Protein AF-A0A432SYB7-F1 (afdb_monomer_lite)

Foldseek 3Di:
DDDDLDDPCLVCLVVVVVVLVVVLVVLVVVLVPDPDPDCVNPVVSVVVSVVVNCVSCVSLVVCCVPVNDPSSD

Sequence (73 aa):
MFQNFHIDNLENFPKALDALLNQQRTIIDEITKSDDTSYAQVLKPLQDLDEELGLFFTPLSHLNSVMNSEETQ

Secondary structure (DSSP, 8-state):
-------TTGGGHHHHHHHHHHHHHHHHHHHHH----STTTTHHHHHHHHHHHHHHHHHHHHHHHHS--TTT-

pLDDT: mean 90.56, std 11.6, range [47.72, 98.69]

Structure (mmCIF, N/CA/C/O backbone):
data_AF-A0A432SYB7-F1
#
_entry.id   AF-A0A432SYB7-F1
#
loop_
_atom_site.group_PDB
_atom_site.id
_atom_site.type_symbol
_atom_site.label_atom_id
_atom_site.label_alt_id
_atom_site.label_comp_id
_atom_site.label_asym_id
_atom_site.label_entity_id
_atom_site.label_seq_id
_atom_site.pdbx_PDB_ins_code
_atom_site.Cartn_x
_atom_site.Cartn_y
_atom_site.Cartn_z
_atom_site.occupancy
_atom_site.B_iso_or_equiv
_atom_site.auth_seq_id
_atom_site.auth_comp_id
_atom_site.auth_asym_id
_atom_site.auth_atom_id
_atom_site.pdbx_PDB_model_num
ATOM 1 N N . MET A 1 1 ? 14.877 -18.333 -2.176 1.00 47.72 1 MET A N 1
ATOM 2 C CA . MET A 1 1 ? 15.023 -18.392 -3.646 1.00 47.72 1 MET A CA 1
ATOM 3 C C . MET A 1 1 ? 14.772 -16.979 -4.144 1.00 47.72 1 MET A C 1
ATOM 5 O O . MET A 1 1 ? 13.777 -16.410 -3.718 1.00 47.72 1 MET A O 1
ATOM 9 N N . PHE A 1 2 ? 15.687 -16.377 -4.908 1.00 50.97 2 PHE A N 1
ATOM 10 C CA . PHE A 1 2 ? 15.438 -15.048 -5.478 1.00 50.97 2 PHE A CA 1
ATOM 11 C C . PHE A 1 2 ? 14.242 -15.154 -6.426 1.00 50.97 2 PHE A C 1
ATOM 13 O O . PHE A 1 2 ? 14.257 -16.000 -7.320 1.00 50.97 2 PHE A O 1
ATOM 20 N N . GLN A 1 3 ? 13.192 -14.367 -6.190 1.00 55.41 3 GLN A N 1
ATOM 21 C CA . GLN A 1 3 ? 12.134 -14.228 -7.181 1.00 55.41 3 GLN A CA 1
ATOM 22 C C . GLN A 1 3 ? 12.681 -13.401 -8.341 1.00 55.41 3 GLN A C 1
ATOM 24 O O . GLN A 1 3 ? 13.328 -12.378 -8.122 1.00 55.41 3 GLN A O 1
ATOM 29 N N . ASN A 1 4 ? 12.444 -13.858 -9.570 1.00 59.66 4 ASN A N 1
ATOM 30 C CA . ASN A 1 4 ? 12.656 -13.008 -10.730 1.00 59.66 4 ASN A CA 1
ATOM 31 C C . ASN A 1 4 ? 11.603 -11.906 -10.682 1.00 59.66 4 ASN A C 1
ATOM 33 O O . ASN A 1 4 ? 10.420 -12.160 -10.900 1.00 59.66 4 ASN A O 1
ATOM 37 N N . PHE A 1 5 ? 12.046 -10.697 -10.363 1.00 65.75 5 PHE A N 1
ATOM 38 C CA . PHE A 1 5 ? 11.213 -9.510 -10.399 1.00 65.75 5 PHE A CA 1
ATOM 39 C C . PHE A 1 5 ? 11.057 -9.076 -11.853 1.00 65.75 5 PHE A C 1
ATOM 41 O O . PHE A 1 5 ? 11.906 -8.380 -12.406 1.00 65.75 5 PHE A O 1
ATOM 48 N N . HIS A 1 6 ? 9.993 -9.553 -12.488 1.00 67.88 6 HIS A N 1
ATOM 49 C CA . HIS A 1 6 ? 9.639 -9.192 -13.850 1.00 67.88 6 HIS A CA 1
ATOM 50 C C . HIS A 1 6 ? 8.279 -8.500 -13.847 1.00 67.88 6 HIS A C 1
ATOM 52 O O . HIS A 1 6 ? 7.329 -9.000 -13.247 1.00 67.88 6 HIS A O 1
ATOM 58 N N . ILE A 1 7 ? 8.202 -7.343 -14.499 1.00 75.56 7 ILE A N 1
ATOM 59 C CA . ILE A 1 7 ? 6.941 -6.662 -14.777 1.00 75.56 7 ILE A CA 1
ATOM 60 C C . ILE A 1 7 ? 6.659 -6.876 -16.262 1.00 75.56 7 ILE A C 1
ATOM 62 O O . ILE A 1 7 ? 7.275 -6.224 -17.100 1.00 75.56 7 ILE A O 1
ATOM 66 N N . ASP A 1 8 ? 5.731 -7.780 -16.582 1.00 72.44 8 ASP A N 1
ATOM 67 C CA . ASP A 1 8 ? 5.350 -8.080 -17.972 1.00 72.44 8 ASP A CA 1
ATOM 68 C C . ASP A 1 8 ? 4.712 -6.871 -18.681 1.00 72.44 8 ASP A C 1
ATOM 70 O O . ASP A 1 8 ? 4.712 -6.781 -19.906 1.00 72.44 8 ASP A O 1
ATOM 74 N N . ASN A 1 9 ? 4.116 -5.949 -17.914 1.00 81.44 9 ASN A N 1
ATOM 75 C CA . ASN A 1 9 ? 3.300 -4.860 -18.440 1.00 81.44 9 ASN A CA 1
ATOM 76 C C . ASN A 1 9 ? 3.527 -3.544 -17.684 1.00 81.44 9 ASN A C 1
ATOM 78 O O . ASN A 1 9 ? 2.650 -3.059 -16.965 1.00 81.44 9 ASN A O 1
ATOM 82 N N . LEU A 1 10 ? 4.734 -2.994 -17.830 1.00 86.31 10 LEU A N 1
ATOM 83 C CA . LEU A 1 10 ? 5.163 -1.766 -17.156 1.00 86.31 10 LEU A CA 1
ATOM 84 C C . LEU A 1 10 ? 4.256 -0.569 -17.481 1.00 86.31 10 LEU A C 1
ATOM 86 O O . LEU A 1 10 ? 3.916 0.198 -16.587 1.00 86.31 10 LEU A O 1
ATOM 90 N N . GLU A 1 11 ? 3.764 -0.473 -18.718 1.00 88.81 11 GLU A N 1
ATOM 91 C CA . GLU A 1 11 ? 2.831 0.580 -19.151 1.00 88.81 11 GLU A CA 1
ATOM 92 C C . GLU A 1 11 ? 1.536 0.610 -18.324 1.00 88.81 11 GLU A C 1
ATOM 94 O O . GLU A 1 11 ? 0.974 1.673 -18.064 1.00 88.81 11 GLU A O 1
ATOM 99 N N . ASN A 1 12 ? 1.055 -0.556 -17.883 1.00 90.69 12 ASN A N 1
ATOM 100 C CA . ASN A 1 12 ? -0.146 -0.662 -17.057 1.00 90.69 12 ASN A CA 1
ATOM 101 C C . ASN A 1 12 ? 0.137 -0.589 -15.554 1.00 90.69 12 ASN A C 1
ATOM 103 O O . ASN A 1 12 ? -0.817 -0.585 -14.771 1.00 90.69 12 ASN A O 1
ATOM 107 N N . PHE A 1 13 ? 1.402 -0.507 -15.133 1.00 92.25 13 PHE A N 1
ATOM 108 C CA . PHE A 1 13 ? 1.768 -0.433 -13.720 1.00 92.25 13 PHE A CA 1
ATOM 109 C C . PHE A 1 13 ? 1.075 0.732 -12.991 1.00 92.25 13 PHE A C 1
ATOM 111 O O . PHE A 1 13 ? 0.473 0.470 -11.949 1.00 92.25 13 PHE A O 1
ATOM 118 N N . PRO A 1 14 ? 1.023 1.972 -13.530 1.00 92.94 14 PRO A N 1
ATOM 119 C CA . PRO A 1 14 ? 0.314 3.072 -12.869 1.00 92.94 14 PRO A CA 1
ATOM 120 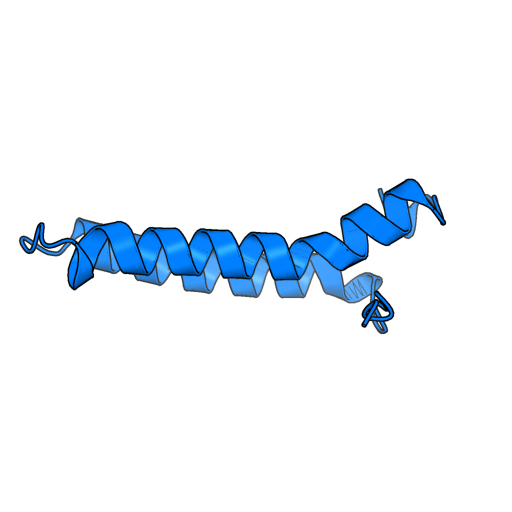C C . PRO A 1 14 ? -1.182 2.792 -12.684 1.00 92.94 14 PRO A C 1
ATOM 122 O O . PRO A 1 14 ? -1.750 3.066 -11.633 1.00 92.94 14 PRO A O 1
ATOM 125 N N . LYS A 1 15 ? -1.825 2.166 -13.677 1.00 95.25 15 LYS A N 1
ATOM 126 C CA . LYS A 1 15 ? -3.247 1.806 -13.602 1.00 95.25 15 LYS A CA 1
ATOM 127 C C . LYS A 1 15 ? -3.508 0.707 -12.569 1.00 95.25 15 LYS A C 1
ATOM 129 O O . LYS A 1 15 ? -4.520 0.744 -11.871 1.00 95.25 15 LYS A O 1
ATOM 134 N N . ALA A 1 16 ? -2.620 -0.280 -12.491 1.00 94.50 16 ALA A N 1
ATOM 135 C CA . ALA A 1 16 ? -2.689 -1.333 -11.485 1.00 94.50 16 ALA A CA 1
ATOM 136 C C . ALA A 1 16 ? -2.453 -0.772 -10.073 1.00 94.50 16 ALA A C 1
ATOM 138 O O . ALA A 1 16 ? -3.173 -1.142 -9.148 1.00 94.50 16 ALA A O 1
ATOM 139 N N . LEU A 1 17 ? -1.523 0.176 -9.932 1.00 95.31 17 LEU A N 1
ATOM 140 C CA . LEU A 1 17 ? -1.287 0.900 -8.688 1.00 95.31 17 LEU A CA 1
ATOM 141 C C . LEU A 1 17 ? -2.526 1.687 -8.255 1.00 95.31 17 LEU A C 1
ATO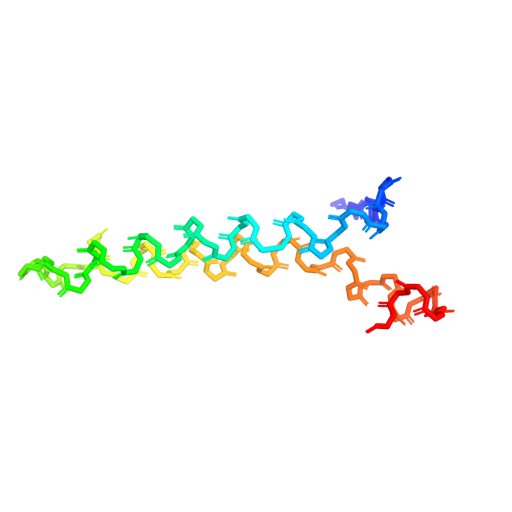M 143 O O . LEU A 1 17 ? -2.944 1.573 -7.108 1.00 95.31 17 LEU A O 1
ATOM 147 N N . ASP A 1 18 ? -3.147 2.444 -9.160 1.00 97.81 18 ASP A N 1
ATOM 148 C CA . ASP A 1 18 ? -4.373 3.187 -8.851 1.00 97.81 18 ASP A CA 1
ATOM 149 C C . ASP A 1 18 ? -5.497 2.254 -8.387 1.00 97.81 18 ASP A C 1
ATOM 151 O O . ASP A 1 18 ? -6.210 2.558 -7.429 1.00 97.81 18 ASP A O 1
ATOM 155 N N . ALA A 1 19 ? -5.658 1.097 -9.035 1.00 97.88 19 ALA A N 1
ATOM 156 C CA . ALA A 1 19 ? -6.640 0.097 -8.625 1.00 97.88 19 ALA A CA 1
ATOM 157 C C . ALA A 1 19 ? -6.352 -0.442 -7.213 1.00 97.88 19 ALA A C 1
ATOM 159 O O . ALA A 1 19 ? -7.264 -0.478 -6.383 1.00 97.88 19 ALA A O 1
ATOM 160 N N . LEU A 1 20 ? -5.092 -0.787 -6.926 1.00 97.81 20 LEU A N 1
ATOM 161 C CA . LEU A 1 20 ? -4.647 -1.229 -5.605 1.00 97.81 20 LEU A CA 1
ATOM 162 C C . LEU A 1 20 ? -4.914 -0.151 -4.549 1.00 97.81 20 LEU A C 1
ATOM 164 O O . LEU A 1 20 ? -5.597 -0.407 -3.562 1.00 97.81 20 LEU A O 1
ATOM 168 N N . LEU A 1 21 ? -4.464 1.083 -4.775 1.00 98.44 21 LEU A N 1
ATOM 169 C CA . LEU A 1 21 ? -4.645 2.186 -3.830 1.00 98.44 21 LEU A CA 1
ATOM 170 C C . LEU A 1 21 ? -6.124 2.496 -3.575 1.00 98.44 21 LEU A C 1
ATOM 172 O O . LEU A 1 21 ? -6.493 2.803 -2.442 1.00 98.44 21 LEU A O 1
ATOM 176 N N . ASN A 1 22 ? -6.989 2.402 -4.587 1.00 98.69 22 ASN A N 1
ATOM 177 C CA . ASN A 1 22 ? -8.432 2.584 -4.411 1.00 98.69 22 ASN A CA 1
ATOM 178 C C . ASN A 1 22 ? -9.058 1.475 -3.549 1.00 98.69 22 ASN A C 1
ATOM 180 O O . ASN A 1 22 ? -9.887 1.767 -2.681 1.00 98.69 22 ASN A O 1
ATOM 184 N N . GLN A 1 23 ? -8.635 0.222 -3.732 1.00 98.56 23 GLN A N 1
ATOM 185 C CA . GLN A 1 23 ? -9.038 -0.885 -2.862 1.00 98.56 23 GLN A CA 1
ATOM 186 C C . GLN A 1 23 ? -8.568 -0.647 -1.421 1.00 98.56 23 GLN A C 1
ATOM 188 O O . GLN A 1 23 ? -9.376 -0.693 -0.494 1.00 98.56 23 GLN A O 1
ATOM 193 N N . GLN A 1 24 ? -7.289 -0.321 -1.224 1.00 98.62 24 GLN A N 1
ATOM 194 C CA . GLN A 1 24 ? -6.727 -0.102 0.109 1.00 98.62 24 GLN A CA 1
ATOM 195 C C . GLN A 1 24 ? -7.382 1.087 0.829 1.00 98.62 24 GLN A C 1
ATOM 197 O O . GLN A 1 24 ? -7.680 1.004 2.018 1.00 98.62 24 GLN A O 1
ATOM 202 N N . ARG A 1 25 ? -7.697 2.174 0.111 1.00 98.69 25 ARG A N 1
ATOM 203 C CA . ARG A 1 25 ? -8.453 3.315 0.659 1.00 98.69 25 ARG A CA 1
ATOM 204 C C . ARG A 1 25 ? -9.854 2.931 1.123 1.00 98.69 25 ARG A C 1
ATOM 206 O O . ARG A 1 25 ? -10.311 3.491 2.111 1.00 98.69 25 ARG A O 1
ATOM 213 N N . THR A 1 26 ? -10.513 1.994 0.442 1.00 98.69 26 THR A N 1
ATOM 214 C CA . THR A 1 26 ? -11.827 1.484 0.867 1.00 98.69 26 THR A CA 1
ATOM 215 C C . THR A 1 26 ? -11.711 0.746 2.200 1.00 98.69 26 THR A C 1
ATOM 217 O O . THR A 1 26 ? -12.485 1.010 3.111 1.00 98.69 26 THR A O 1
ATOM 220 N N . ILE A 1 27 ? -10.686 -0.094 2.361 1.00 98.38 27 ILE A N 1
ATOM 221 C CA . ILE A 1 27 ? -10.423 -0.812 3.619 1.00 98.38 27 ILE A CA 1
ATOM 222 C C . ILE A 1 27 ? -10.089 0.172 4.749 1.00 98.38 27 ILE A C 1
ATOM 224 O O . ILE A 1 27 ? -10.604 0.053 5.856 1.00 98.38 27 ILE A O 1
ATOM 228 N N . ILE A 1 28 ? -9.264 1.188 4.479 1.00 98.50 28 ILE A N 1
ATOM 229 C CA . ILE A 1 28 ? -8.953 2.235 5.464 1.00 98.50 28 ILE A CA 1
ATOM 230 C C . ILE A 1 28 ? -10.223 2.992 5.872 1.00 98.50 28 ILE A C 1
ATOM 232 O O . ILE A 1 28 ? -10.428 3.240 7.057 1.00 98.50 28 ILE A O 1
ATOM 236 N N . ASP A 1 29 ? -11.089 3.334 4.917 1.00 98.62 29 ASP A N 1
ATOM 237 C CA . ASP A 1 29 ? -12.371 3.986 5.193 1.00 98.62 29 ASP A CA 1
ATOM 238 C C . ASP A 1 29 ? -13.269 3.111 6.092 1.00 98.62 29 ASP A C 1
ATOM 240 O O . ASP A 1 29 ? -13.826 3.611 7.071 1.00 98.62 29 ASP A O 1
ATOM 244 N N . GLU A 1 30 ? -13.332 1.799 5.851 1.00 98.06 30 GLU A N 1
ATOM 245 C CA . GLU A 1 30 ? -14.034 0.842 6.721 1.00 98.06 30 GLU A CA 1
ATOM 246 C C . GLU A 1 30 ? -13.463 0.815 8.146 1.00 98.06 30 GLU A C 1
ATOM 248 O O . GLU A 1 30 ? -14.229 0.909 9.108 1.00 98.06 30 GLU A O 1
ATOM 253 N N . ILE A 1 31 ? -12.134 0.774 8.298 1.00 97.94 31 ILE A N 1
ATOM 254 C CA . ILE A 1 31 ? -11.465 0.834 9.610 1.00 97.94 31 ILE A CA 1
ATOM 255 C C . ILE A 1 31 ? -11.850 2.124 10.340 1.00 97.94 31 ILE A C 1
ATOM 257 O O . ILE A 1 31 ? -12.207 2.084 11.513 1.00 97.94 31 ILE A O 1
ATOM 261 N N . THR A 1 32 ? -11.833 3.272 9.654 1.00 97.50 32 THR A N 1
ATOM 262 C CA . THR A 1 32 ? -12.160 4.571 10.275 1.00 97.50 32 THR A CA 1
ATOM 263 C C . THR A 1 32 ? -13.624 4.730 10.677 1.00 97.50 32 THR A C 1
ATOM 265 O O . THR A 1 32 ? -13.938 5.590 11.499 1.00 97.50 32 THR A O 1
ATOM 268 N N . LYS A 1 33 ? -14.523 3.925 10.104 1.00 98.06 33 LYS A N 1
ATOM 269 C CA . LYS A 1 33 ? -15.954 3.909 10.435 1.00 98.06 33 LYS A CA 1
ATOM 270 C C . LYS A 1 33 ? -16.304 2.893 11.522 1.00 98.06 33 LYS A C 1
ATOM 272 O O . LYS A 1 33 ? -17.442 2.888 11.987 1.00 98.06 33 LYS A O 1
ATOM 277 N N . SER A 1 34 ? -15.362 2.031 11.894 1.00 96.06 34 SER A N 1
ATOM 278 C CA . SER A 1 34 ? -15.532 1.028 12.940 1.00 96.06 34 SER A CA 1
ATOM 279 C C . SER A 1 34 ? -15.192 1.604 14.317 1.00 96.06 34 SER A C 1
ATOM 281 O O . SER A 1 34 ? -14.220 2.339 14.469 1.00 96.06 34 SER A O 1
ATOM 283 N N . ASP A 1 35 ? -15.954 1.211 15.339 1.00 97.38 35 ASP A N 1
ATOM 284 C CA . ASP A 1 35 ? -15.614 1.474 16.747 1.00 97.38 35 ASP A CA 1
ATOM 285 C C . ASP A 1 35 ? -14.649 0.411 17.324 1.00 97.38 35 ASP A C 1
ATOM 287 O O . ASP A 1 35 ? -14.189 0.524 18.466 1.00 97.38 35 ASP A O 1
ATOM 291 N N . ASP A 1 36 ? -14.349 -0.652 16.567 1.00 96.69 36 ASP A N 1
ATOM 292 C CA . ASP A 1 36 ? -13.455 -1.728 17.000 1.00 96.69 36 ASP A CA 1
ATOM 293 C C . ASP A 1 36 ? -11.988 -1.282 16.920 1.00 96.69 36 ASP A C 1
ATOM 295 O O . ASP A 1 36 ? -11.470 -0.945 15.859 1.00 96.69 36 ASP A O 1
ATOM 299 N N . THR A 1 37 ? -11.306 -1.313 18.065 1.00 96.00 37 THR A N 1
ATOM 300 C CA . THR A 1 37 ? -9.906 -0.884 18.221 1.00 96.00 37 THR A CA 1
ATOM 301 C C . THR A 1 37 ? -8.938 -2.050 18.410 1.00 96.00 37 THR A C 1
ATOM 303 O O . THR A 1 37 ? -7.767 -1.860 18.753 1.00 96.00 37 THR A O 1
ATOM 306 N N . SER A 1 38 ? -9.409 -3.281 18.224 1.00 98.19 38 SER A N 1
ATOM 307 C CA . SER A 1 38 ? -8.594 -4.473 18.397 1.00 98.19 38 SER A CA 1
ATOM 308 C C . SER A 1 38 ? -7.481 -4.547 17.354 1.00 98.19 38 SER A C 1
ATOM 310 O O . SER A 1 38 ? -7.595 -4.069 16.224 1.00 98.19 38 SER A O 1
ATOM 312 N N . TYR A 1 39 ? -6.396 -5.231 17.720 1.00 97.94 39 TYR A N 1
ATOM 313 C CA . TYR A 1 39 ? -5.302 -5.536 16.797 1.00 97.94 39 TYR A CA 1
ATOM 314 C C . TYR A 1 39 ? -5.813 -6.130 15.476 1.00 97.94 39 TYR A C 1
ATOM 316 O O . TYR A 1 39 ? -5.356 -5.737 14.409 1.00 97.94 39 TYR A O 1
ATOM 324 N N . ALA A 1 40 ? -6.778 -7.049 15.558 1.00 98.00 40 ALA A N 1
ATOM 325 C CA . ALA A 1 40 ? -7.315 -7.759 14.406 1.00 98.00 40 ALA A CA 1
ATOM 326 C C . ALA A 1 40 ? -8.135 -6.868 13.460 1.00 98.00 40 ALA A C 1
ATOM 328 O O . ALA A 1 40 ? -8.192 -7.179 12.277 1.00 98.00 40 ALA A O 1
ATOM 329 N N . GLN A 1 41 ? -8.762 -5.799 13.963 1.00 97.25 41 GLN A N 1
ATOM 330 C CA . GLN A 1 41 ? -9.605 -4.906 13.158 1.00 97.25 41 GLN A CA 1
ATOM 331 C C . GLN A 1 41 ? -8.901 -3.620 12.721 1.00 97.25 41 GLN A C 1
ATOM 333 O O . GLN A 1 41 ? -9.333 -2.995 11.761 1.00 97.25 41 GLN A O 1
ATOM 338 N N . VAL A 1 42 ? -7.807 -3.232 13.383 1.00 97.62 42 VAL A N 1
ATOM 339 C CA . VAL A 1 42 ? -7.072 -2.003 13.047 1.00 97.62 42 VAL A CA 1
ATOM 340 C C . VAL A 1 42 ? -5.665 -2.316 12.563 1.00 97.62 42 VAL A C 1
ATOM 342 O O . VAL A 1 42 ? -5.337 -2.098 11.400 1.00 97.62 42 VAL A O 1
ATOM 345 N N . LEU A 1 43 ? -4.809 -2.836 13.445 1.00 97.94 43 LEU A N 1
ATOM 346 C CA . LEU A 1 43 ? -3.377 -2.905 13.156 1.00 97.94 43 LEU A CA 1
ATOM 347 C C . LEU A 1 43 ? -3.034 -3.984 12.126 1.00 97.94 43 LEU A C 1
ATOM 349 O O . LEU A 1 43 ? -2.209 -3.742 11.251 1.00 97.94 43 LEU A O 1
ATOM 353 N N . LYS A 1 44 ? -3.663 -5.159 12.211 1.00 98.19 44 LYS A N 1
ATOM 354 C CA . LYS A 1 44 ? -3.414 -6.258 11.276 1.00 98.19 44 LYS A CA 1
ATOM 355 C C . LYS A 1 44 ? -3.828 -5.895 9.843 1.00 98.19 44 LYS A C 1
ATOM 357 O O . LYS A 1 44 ? -2.972 -6.020 8.974 1.00 98.19 44 LYS A O 1
ATOM 362 N N . PRO A 1 45 ? -5.040 -5.365 9.585 1.00 98.44 45 PRO A N 1
ATOM 363 C CA . PRO A 1 45 ? -5.393 -4.883 8.255 1.00 98.44 45 PRO A CA 1
ATOM 364 C C . PRO A 1 45 ? 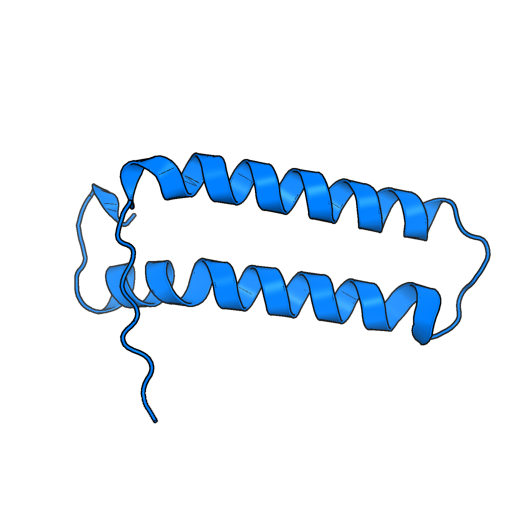-4.406 -3.838 7.734 1.00 98.44 45 PRO A C 1
ATOM 366 O O . PRO A 1 45 ? -3.911 -3.990 6.629 1.00 98.44 45 PRO A O 1
ATOM 369 N N . LEU A 1 46 ? -4.036 -2.831 8.535 1.00 98.38 46 LEU A N 1
ATOM 370 C CA . LEU A 1 46 ? -3.065 -1.813 8.109 1.00 98.38 46 LEU A CA 1
ATOM 371 C C . LEU A 1 46 ? -1.687 -2.403 7.768 1.00 98.38 46 LEU A C 1
ATOM 373 O O . LEU A 1 46 ? -1.069 -1.972 6.798 1.00 98.38 46 LEU A O 1
ATOM 377 N N . GLN A 1 47 ? -1.219 -3.390 8.536 1.00 98.50 47 GLN A N 1
ATOM 378 C CA . GLN A 1 47 ? 0.020 -4.111 8.242 1.00 98.50 47 GLN A CA 1
ATOM 379 C C . GLN A 1 47 ? -0.077 -4.886 6.921 1.00 98.50 47 GLN A C 1
ATOM 381 O O . GLN A 1 47 ? 0.871 -4.875 6.142 1.00 98.50 47 GLN A O 1
ATOM 386 N N . ASP A 1 48 ? -1.210 -5.540 6.665 1.00 98.44 48 ASP A N 1
ATOM 387 C CA . ASP A 1 48 ? -1.419 -6.318 5.442 1.00 98.44 48 ASP A CA 1
ATOM 388 C C . ASP A 1 48 ? -1.474 -5.403 4.202 1.00 98.44 48 ASP A C 1
ATOM 390 O O . ASP A 1 48 ? -0.908 -5.749 3.166 1.00 98.44 48 ASP A O 1
ATOM 394 N N . LEU A 1 49 ? -2.074 -4.208 4.317 1.00 98.56 49 LEU A N 1
ATOM 395 C CA . LEU A 1 49 ? -2.063 -3.193 3.252 1.00 98.56 49 LEU A CA 1
ATOM 396 C C . LEU A 1 49 ? -0.637 -2.710 2.934 1.00 98.56 49 LEU A C 1
ATOM 398 O O . LEU A 1 49 ? -0.286 -2.563 1.762 1.00 98.56 49 LEU A O 1
ATOM 402 N N . ASP A 1 50 ? 0.181 -2.468 3.962 1.00 98.19 50 ASP A N 1
ATOM 403 C CA . ASP A 1 50 ? 1.580 -2.045 3.807 1.00 98.19 50 ASP A CA 1
ATOM 404 C C . ASP A 1 50 ? 2.435 -3.137 3.146 1.00 98.19 50 ASP A C 1
ATOM 406 O O . ASP A 1 50 ? 3.163 -2.867 2.189 1.00 98.19 50 ASP A O 1
ATOM 410 N N . GLU A 1 51 ? 2.291 -4.389 3.592 1.00 97.50 51 GLU A N 1
ATOM 411 C CA . GLU A 1 51 ? 2.983 -5.537 2.997 1.00 97.50 51 GLU A CA 1
ATOM 412 C C . GLU A 1 51 ? 2.590 -5.724 1.525 1.00 97.50 51 G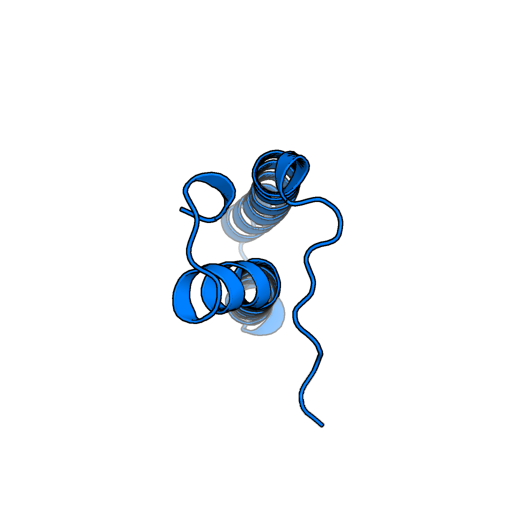LU A C 1
ATOM 414 O O . GLU A 1 51 ? 3.464 -5.861 0.666 1.00 97.50 51 GLU A O 1
ATOM 419 N N . GLU A 1 52 ? 1.294 -5.674 1.209 1.00 97.38 52 GLU A N 1
ATOM 420 C CA . GLU A 1 52 ? 0.790 -5.788 -0.162 1.00 97.38 52 GLU A CA 1
ATOM 421 C C . GLU A 1 52 ? 1.349 -4.679 -1.065 1.00 97.38 52 GLU A C 1
ATOM 423 O O . GLU A 1 52 ? 1.849 -4.960 -2.159 1.00 97.38 52 GLU A O 1
ATOM 428 N N . LEU A 1 53 ? 1.327 -3.426 -0.598 1.00 97.06 53 LEU A N 1
ATOM 429 C CA . LEU A 1 53 ? 1.848 -2.287 -1.353 1.00 97.06 53 LEU A CA 1
ATOM 430 C C . LEU A 1 53 ? 3.363 -2.401 -1.571 1.00 97.06 53 LEU A C 1
ATOM 432 O O . LEU A 1 53 ? 3.855 -2.152 -2.676 1.00 97.06 53 LEU A O 1
ATOM 436 N N . GLY A 1 54 ? 4.105 -2.818 -0.545 1.00 95.19 54 GLY A N 1
ATOM 437 C CA . GLY A 1 54 ? 5.544 -3.051 -0.630 1.00 95.19 54 GLY A CA 1
ATOM 438 C C . GLY A 1 54 ? 5.895 -4.155 -1.628 1.00 95.19 54 GLY A C 1
ATOM 439 O O . GLY A 1 54 ? 6.778 -3.973 -2.473 1.00 95.19 54 GLY A O 1
ATOM 440 N N . LEU A 1 55 ? 5.181 -5.282 -1.591 1.00 93.19 55 LEU A N 1
ATOM 441 C CA . LEU A 1 55 ? 5.356 -6.383 -2.542 1.00 93.19 55 LEU A CA 1
ATOM 442 C C . LEU A 1 55 ? 5.027 -5.956 -3.975 1.00 93.19 55 LEU A C 1
ATOM 444 O O . LEU A 1 55 ? 5.758 -6.321 -4.895 1.00 93.19 55 LEU A O 1
ATOM 448 N N . PHE A 1 56 ? 3.981 -5.151 -4.164 1.00 93.00 56 PHE A N 1
ATOM 449 C CA . PHE A 1 56 ? 3.603 -4.614 -5.470 1.00 93.00 56 PHE A CA 1
ATOM 450 C C . PHE A 1 56 ? 4.684 -3.697 -6.063 1.00 93.00 56 PHE A C 1
ATOM 452 O O . PHE A 1 56 ? 4.991 -3.789 -7.252 1.00 93.00 56 PHE A O 1
ATOM 459 N N . PHE A 1 57 ? 5.297 -2.835 -5.246 1.00 91.69 57 PHE A N 1
ATOM 460 C CA . PHE A 1 57 ? 6.331 -1.899 -5.701 1.00 91.69 57 PHE A CA 1
ATOM 461 C C . PHE A 1 57 ? 7.723 -2.510 -5.844 1.00 91.69 57 PHE A C 1
ATOM 463 O O . PHE A 1 57 ? 8.518 -2.021 -6.649 1.00 91.69 57 PHE A O 1
ATOM 470 N N . THR A 1 58 ? 8.030 -3.573 -5.099 1.00 91.31 58 THR A N 1
ATOM 471 C CA . THR A 1 58 ? 9.365 -4.193 -5.073 1.00 91.31 58 THR A CA 1
ATOM 472 C C . THR A 1 58 ? 9.924 -4.492 -6.474 1.00 91.31 58 THR A C 1
ATOM 474 O O . THR A 1 58 ? 11.085 -4.149 -6.719 1.00 91.31 58 THR A O 1
ATOM 477 N N . PRO A 1 59 ? 9.153 -5.057 -7.428 1.00 90.00 59 PRO A N 1
ATOM 478 C CA . PRO A 1 59 ? 9.648 -5.284 -8.778 1.00 90.00 59 PRO A CA 1
ATOM 479 C C . PRO A 1 59 ? 10.029 -3.997 -9.512 1.00 90.00 59 PRO A C 1
ATOM 481 O O . PRO A 1 59 ? 11.066 -3.964 -10.172 1.00 90.00 59 PRO A O 1
ATOM 484 N N . LEU A 1 60 ? 9.246 -2.923 -9.363 1.00 91.56 60 LEU A N 1
ATOM 485 C CA . LEU A 1 60 ? 9.538 -1.641 -10.005 1.00 91.56 60 LEU A CA 1
ATOM 486 C C . LEU A 1 60 ? 10.783 -1.004 -9.389 1.00 91.56 60 LEU A C 1
ATOM 488 O O . LEU A 1 60 ? 11.662 -0.546 -10.113 1.00 91.56 60 LEU A O 1
ATOM 492 N N . SER A 1 61 ? 10.903 -1.018 -8.059 1.00 90.31 61 SER A N 1
ATOM 493 C CA . SER A 1 61 ? 12.102 -0.537 -7.364 1.00 90.31 61 SER A CA 1
ATOM 494 C C . SER A 1 61 ? 13.350 -1.324 -7.769 1.00 90.31 61 SER A C 1
ATOM 496 O O . SER A 1 61 ? 14.416 -0.734 -7.947 1.00 90.31 61 SER A O 1
ATOM 498 N N . HIS A 1 62 ? 13.225 -2.641 -7.959 1.00 89.12 62 HIS A N 1
ATOM 499 C CA . HIS A 1 62 ? 14.311 -3.469 -8.470 1.00 89.12 62 HIS A CA 1
ATOM 500 C C . HIS A 1 62 ? 14.709 -3.050 -9.889 1.00 89.12 62 HIS A C 1
ATOM 502 O O . HIS A 1 62 ? 15.877 -2.728 -10.105 1.00 89.12 62 HIS A O 1
ATOM 508 N N . LEU A 1 63 ? 13.756 -2.977 -10.828 1.00 89.00 63 LEU A N 1
ATOM 509 C CA . LEU A 1 63 ? 14.016 -2.533 -12.203 1.00 89.00 63 LEU A CA 1
ATOM 510 C C . LEU A 1 63 ? 14.651 -1.140 -12.234 1.00 89.00 63 LEU A C 1
ATOM 512 O O . LEU A 1 63 ? 15.682 -0.964 -12.869 1.00 89.00 63 LEU A O 1
ATOM 516 N N . ASN A 1 64 ? 14.138 -0.190 -11.455 1.00 88.88 64 ASN A N 1
ATOM 517 C CA . ASN A 1 64 ? 14.735 1.137 -11.313 1.00 88.88 64 ASN A CA 1
ATOM 518 C C . ASN A 1 64 ? 16.193 1.115 -10.850 1.00 88.88 64 ASN A C 1
ATOM 520 O O . ASN A 1 64 ? 16.989 1.948 -11.287 1.00 88.88 64 ASN A O 1
ATOM 524 N N . SER A 1 65 ? 16.539 0.187 -9.956 1.00 90.06 65 SER A N 1
ATOM 525 C CA . SER A 1 65 ? 17.874 0.087 -9.369 1.00 90.06 65 SER A CA 1
ATOM 526 C C . SER A 1 65 ? 18.880 -0.654 -10.250 1.00 90.06 65 SER A C 1
ATOM 528 O O . SER A 1 65 ? 20.066 -0.337 -10.168 1.00 90.06 65 SER A O 1
ATOM 530 N N . VAL A 1 66 ? 18.460 -1.665 -11.019 1.00 88.19 66 VAL A N 1
ATOM 531 C CA . VAL A 1 66 ? 19.380 -2.527 -11.794 1.00 88.19 66 VAL A CA 1
ATOM 532 C C . VAL A 1 66 ? 19.241 -2.393 -13.313 1.00 88.19 66 VAL A C 1
ATOM 534 O O . VAL A 1 66 ? 20.158 -2.773 -14.035 1.00 88.19 66 VAL A O 1
ATOM 537 N N . MET A 1 67 ? 18.125 -1.846 -13.796 1.00 84.75 67 MET A N 1
ATOM 538 C CA . MET A 1 67 ? 17.720 -1.739 -15.206 1.00 84.75 67 MET A CA 1
ATOM 539 C C . MET A 1 67 ? 17.038 -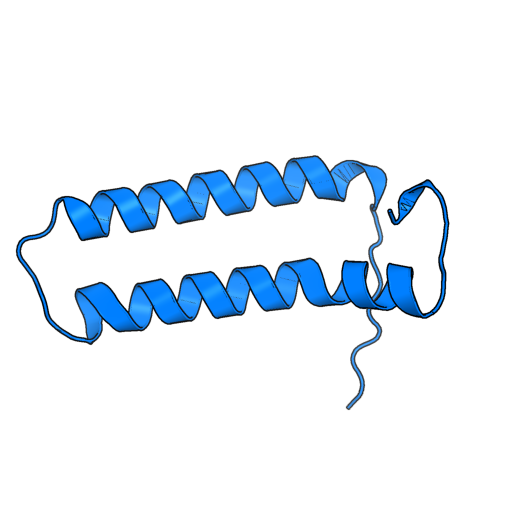0.379 -15.466 1.00 84.75 67 MET A C 1
ATOM 541 O O . MET A 1 67 ? 15.933 -0.314 -15.999 1.00 84.75 67 MET A O 1
ATOM 545 N N . ASN A 1 68 ? 17.683 0.708 -15.031 1.00 85.00 68 ASN A N 1
ATOM 546 C CA . ASN A 1 68 ? 17.129 2.062 -15.085 1.00 85.00 68 ASN A CA 1
ATOM 547 C C . ASN A 1 68 ? 16.803 2.517 -16.523 1.00 85.00 68 ASN A C 1
ATOM 549 O O . ASN A 1 68 ? 17.624 2.369 -17.430 1.00 85.00 68 ASN A O 1
ATOM 553 N N . SER A 1 69 ? 15.619 3.096 -16.702 1.00 86.62 69 SER A N 1
ATOM 554 C CA . SER A 1 69 ? 15.092 3.644 -17.958 1.00 86.62 69 SER A CA 1
ATOM 555 C C . SER A 1 69 ? 14.053 4.735 -17.670 1.00 86.62 69 SER A C 1
ATOM 557 O O . SER A 1 69 ? 13.568 4.819 -16.538 1.00 86.62 69 SER A O 1
ATOM 559 N N . GLU A 1 70 ? 13.689 5.549 -18.669 1.00 87.94 70 GLU A N 1
ATOM 560 C CA . GLU A 1 70 ? 12.623 6.556 -18.514 1.00 87.94 70 GLU A CA 1
ATOM 561 C C . GLU A 1 70 ? 11.291 5.904 -18.124 1.00 87.94 70 GLU A C 1
ATOM 563 O O . GLU A 1 70 ? 10.555 6.447 -17.311 1.00 87.94 70 GLU A O 1
ATOM 568 N N . GLU A 1 71 ? 11.014 4.710 -18.642 1.00 84.81 71 GLU A N 1
ATOM 569 C CA . GLU A 1 71 ? 9.782 3.964 -18.399 1.00 84.81 71 GLU A CA 1
ATOM 570 C C . GLU A 1 71 ? 9.688 3.396 -16.977 1.00 84.81 71 GLU A C 1
ATOM 572 O O . GLU A 1 71 ? 8.595 3.087 -16.505 1.00 84.81 71 GLU A O 1
ATOM 577 N N . THR A 1 72 ? 10.824 3.217 -16.297 1.00 85.19 72 THR A N 1
ATOM 578 C CA . THR A 1 72 ? 10.858 2.705 -14.920 1.00 85.19 72 THR A CA 1
ATOM 579 C C . THR A 1 72 ? 10.775 3.812 -13.863 1.00 85.19 72 THR A C 1
ATOM 581 O O . THR A 1 72 ? 10.408 3.500 -12.731 1.00 85.19 72 THR A O 1
ATOM 584 N N . GLN A 1 73 ? 11.107 5.066 -14.200 1.00 76.56 73 GLN A N 1
ATOM 585 C CA . GLN A 1 73 ? 11.138 6.215 -13.273 1.00 76.56 73 GLN A CA 1
ATOM 586 C C . GLN A 1 73 ? 9.745 6.766 -12.953 1.00 76.56 73 GLN A C 1
ATOM 588 O O . GLN A 1 73 ? 9.554 7.160 -11.779 1.00 76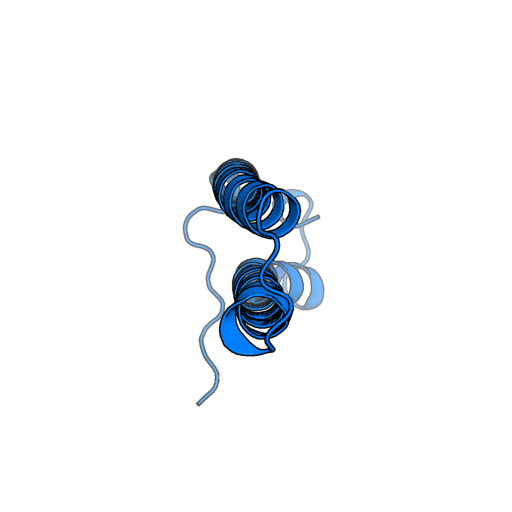.56 73 GLN A O 1
#

Radius of gyration: 15.43 Å; chains: 1; bounding box: 35×25×38 Å